Protein AF-A0A3S4ZKF5-F1 (afdb_monomer)

Structure (mmCIF, N/CA/C/O backbone):
data_AF-A0A3S4ZKF5-F1
#
_entry.id   AF-A0A3S4ZKF5-F1
#
loop_
_atom_site.group_PDB
_atom_site.id
_atom_site.type_symbol
_atom_site.label_atom_id
_atom_site.label_alt_id
_atom_site.label_comp_id
_atom_site.label_asym_id
_atom_site.label_entity_id
_atom_site.label_seq_id
_atom_site.pdbx_PDB_ins_code
_atom_site.Cartn_x
_atom_site.Cartn_y
_atom_site.Cartn_z
_atom_site.occupancy
_atom_site.B_iso_or_equiv
_atom_site.auth_seq_id
_atom_site.auth_comp_id
_atom_site.auth_asym_id
_atom_site.auth_atom_id
_atom_site.pdbx_PDB_model_num
ATOM 1 N N . MET A 1 1 ? -2.283 -12.722 -2.322 1.00 89.62 1 MET A N 1
ATOM 2 C CA . MET A 1 1 ? -1.890 -11.628 -1.409 1.00 89.62 1 MET A CA 1
ATOM 3 C C . MET A 1 1 ? -1.939 -12.117 0.031 1.00 89.62 1 MET A C 1
ATOM 5 O O . MET A 1 1 ? -2.961 -12.658 0.445 1.00 89.62 1 MET A O 1
ATOM 9 N N . LYS A 1 2 ? -0.842 -11.968 0.776 1.00 93.69 2 LYS A N 1
ATOM 10 C CA . LYS A 1 2 ? -0.770 -12.213 2.229 1.00 93.69 2 LYS A CA 1
ATOM 11 C C . LYS A 1 2 ? -0.457 -10.890 2.924 1.00 93.69 2 LYS A C 1
ATOM 13 O O . LYS A 1 2 ? 0.133 -10.020 2.299 1.00 93.69 2 LYS A O 1
ATOM 18 N N . TYR A 1 3 ? -0.829 -10.737 4.189 1.00 96.44 3 TYR A N 1
ATOM 19 C CA . TYR A 1 3 ? -0.496 -9.536 4.955 1.00 96.44 3 TYR A CA 1
ATOM 20 C C . TYR A 1 3 ? -0.453 -9.802 6.457 1.00 96.44 3 TYR A C 1
ATOM 22 O O . TYR A 1 3 ? -1.056 -10.764 6.948 1.00 96.44 3 TYR A O 1
ATOM 30 N N . HIS A 1 4 ? 0.237 -8.917 7.168 1.00 97.31 4 HIS A N 1
ATOM 31 C CA . HIS A 1 4 ? 0.219 -8.808 8.623 1.00 97.31 4 HIS A CA 1
ATOM 32 C C . HIS A 1 4 ? 0.266 -7.333 9.040 1.00 97.31 4 HIS A C 1
ATOM 34 O O . HIS A 1 4 ? 0.341 -6.442 8.190 1.00 97.31 4 HIS A O 1
ATOM 40 N N . PHE A 1 5 ? 0.198 -7.098 10.347 1.00 97.62 5 PHE A N 1
ATOM 41 C CA . PHE A 1 5 ? 0.307 -5.772 10.939 1.00 97.62 5 PHE A CA 1
ATOM 42 C C . PHE A 1 5 ? 1.523 -5.704 11.844 1.00 97.62 5 PHE A C 1
ATOM 44 O O . PHE A 1 5 ? 1.811 -6.668 12.559 1.00 97.62 5 PHE A O 1
ATOM 51 N N . GLN A 1 6 ? 2.188 -4.557 11.845 1.00 96.69 6 GLN A N 1
ATOM 52 C CA . GLN A 1 6 ? 3.327 -4.295 12.713 1.00 96.69 6 GLN A CA 1
ATOM 53 C C . GLN A 1 6 ? 3.285 -2.879 13.292 1.00 96.69 6 GLN A C 1
ATOM 55 O O . GLN A 1 6 ? 2.557 -2.018 12.795 1.00 96.69 6 GLN A O 1
ATOM 60 N N . TYR A 1 7 ? 4.059 -2.641 14.346 1.00 94.94 7 TYR A N 1
ATOM 61 C CA . TYR A 1 7 ? 4.402 -1.291 14.773 1.00 94.94 7 TYR A CA 1
ATOM 62 C C . TYR A 1 7 ? 5.667 -0.841 14.051 1.00 94.94 7 TYR A C 1
ATOM 64 O O . TYR A 1 7 ? 6.723 -1.447 14.223 1.00 94.94 7 TYR A O 1
ATOM 72 N N . GLY A 1 8 ? 5.556 0.232 13.273 1.00 88.31 8 GLY A N 1
ATOM 73 C CA . GLY A 1 8 ? 6.698 0.911 12.677 1.00 88.31 8 GLY A CA 1
ATOM 74 C C . GLY A 1 8 ? 7.617 1.515 13.738 1.00 88.31 8 GLY A C 1
ATOM 75 O O . GLY A 1 8 ? 7.264 1.623 14.914 1.00 88.31 8 GLY A O 1
ATOM 76 N N . TYR A 1 9 ? 8.793 1.978 13.316 1.00 77.44 9 TYR A N 1
ATOM 77 C CA . TYR A 1 9 ? 9.830 2.504 14.218 1.00 77.44 9 TYR A CA 1
ATOM 78 C C . TYR A 1 9 ? 9.354 3.663 15.117 1.00 77.44 9 TYR A C 1
ATOM 80 O O . TYR A 1 9 ? 9.841 3.852 16.227 1.00 77.44 9 TYR A O 1
ATOM 88 N N . THR A 1 10 ? 8.377 4.445 14.656 1.00 81.75 10 THR A N 1
ATOM 89 C CA . THR A 1 10 ? 7.790 5.570 15.403 1.00 81.75 10 THR A CA 1
ATOM 90 C C . THR A 1 10 ? 6.568 5.174 16.244 1.00 81.75 10 THR A C 1
ATOM 92 O O . THR A 1 10 ? 5.906 6.045 16.807 1.00 81.75 10 THR A O 1
ATOM 95 N N . GLY A 1 11 ? 6.253 3.877 16.334 1.00 85.38 11 GLY A N 1
ATOM 96 C CA . GLY A 1 11 ? 5.068 3.346 17.012 1.00 85.38 11 GLY A CA 1
ATOM 97 C C . GLY A 1 11 ? 3.776 3.443 16.193 1.00 85.38 11 GLY A C 1
ATOM 98 O O . GLY A 1 11 ? 2.694 3.197 16.725 1.00 85.38 11 GLY A O 1
ATOM 99 N N . THR A 1 12 ? 3.857 3.811 14.911 1.00 91.44 12 THR A N 1
ATOM 100 C CA . THR A 1 12 ? 2.708 3.841 13.995 1.00 91.44 12 THR A CA 1
ATOM 101 C C . THR A 1 12 ? 2.254 2.437 13.630 1.00 91.44 12 THR A C 1
ATOM 103 O O . THR A 1 12 ? 3.074 1.536 13.474 1.00 91.44 12 THR A O 1
ATOM 106 N N . ARG A 1 13 ? 0.944 2.239 13.457 1.00 96.62 13 ARG A N 1
ATOM 107 C CA . ARG A 1 13 ? 0.406 0.957 12.990 1.00 96.62 13 ARG A CA 1
ATOM 108 C C . ARG A 1 13 ? 0.609 0.851 11.487 1.00 96.62 13 ARG A C 1
ATOM 110 O O . ARG A 1 13 ? 0.121 1.689 10.730 1.00 96.62 13 ARG A O 1
ATOM 117 N N . GLU A 1 14 ? 1.300 -0.188 11.057 1.00 97.50 14 GLU A N 1
ATOM 118 C CA . GLU A 1 14 ? 1.622 -0.433 9.658 1.00 97.50 14 GLU A CA 1
ATOM 119 C C . GLU A 1 14 ? 0.972 -1.722 9.173 1.00 97.50 14 GLU A C 1
ATOM 121 O O . GLU A 1 14 ? 0.865 -2.711 9.904 1.00 97.50 14 GLU A O 1
ATOM 126 N N . MET A 1 15 ? 0.546 -1.708 7.915 1.00 97.31 15 MET A N 1
ATOM 127 C CA . MET A 1 15 ? 0.166 -2.911 7.191 1.00 97.31 15 MET A CA 1
ATOM 128 C C . MET A 1 15 ? 1.314 -3.294 6.270 1.00 97.31 15 MET A C 1
ATOM 130 O O . MET A 1 15 ? 1.773 -2.460 5.494 1.00 97.31 15 MET A O 1
ATOM 134 N N . VAL A 1 16 ? 1.721 -4.559 6.327 1.00 97.31 16 VAL A N 1
ATOM 135 C CA . VAL A 1 16 ? 2.731 -5.131 5.435 1.00 97.31 16 VAL A CA 1
ATOM 136 C C . VAL A 1 16 ? 2.057 -6.165 4.547 1.00 97.31 16 VAL A C 1
ATOM 138 O O . VAL A 1 16 ? 1.496 -7.151 5.036 1.00 97.31 16 VAL A O 1
ATOM 141 N N . ILE A 1 17 ? 2.105 -5.940 3.240 1.00 97.12 17 ILE A N 1
ATOM 142 C CA . ILE A 1 17 ? 1.477 -6.765 2.211 1.00 97.12 17 ILE A CA 1
ATOM 143 C C . ILE A 1 17 ? 2.557 -7.472 1.409 1.00 97.12 17 ILE A C 1
ATOM 145 O O . ILE A 1 17 ? 3.437 -6.834 0.847 1.00 97.12 17 ILE A O 1
ATOM 149 N N . PHE A 1 18 ? 2.435 -8.789 1.296 1.00 96.25 18 PHE A N 1
ATOM 150 C CA . PHE A 1 18 ? 3.288 -9.622 0.463 1.00 96.25 18 PHE A CA 1
ATOM 151 C C . PHE A 1 18 ? 2.534 -10.086 -0.782 1.00 96.25 18 PHE A C 1
ATOM 153 O O . PHE A 1 18 ? 1.455 -10.704 -0.705 1.00 96.25 18 PHE A O 1
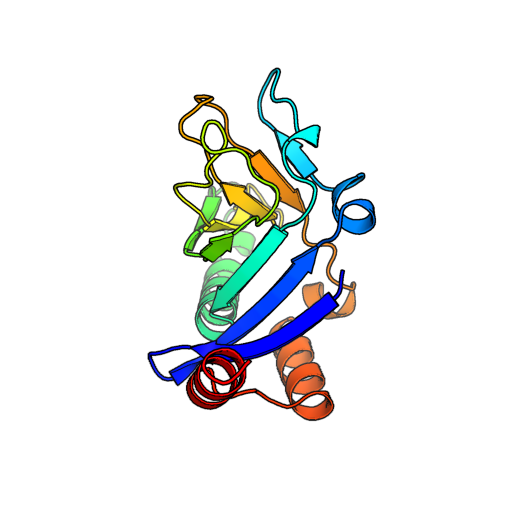ATOM 160 N N . LEU A 1 19 ? 3.145 -9.820 -1.928 1.00 95.44 19 LEU A N 1
ATOM 161 C CA . LEU A 1 19 ? 2.700 -10.214 -3.252 1.00 95.44 19 LEU A CA 1
ATOM 162 C C . LEU A 1 19 ? 3.764 -11.138 -3.842 1.00 95.44 19 LEU A C 1
ATOM 164 O O . LEU A 1 19 ? 4.912 -10.741 -4.005 1.00 95.44 19 LEU A O 1
ATOM 168 N N . ASP A 1 20 ? 3.382 -12.380 -4.114 1.00 94.25 20 ASP A N 1
ATOM 169 C CA . ASP A 1 20 ? 4.187 -13.321 -4.888 1.00 94.25 20 ASP A CA 1
ATOM 170 C C . ASP A 1 20 ? 3.870 -13.182 -6.384 1.00 94.25 20 ASP A C 1
ATOM 172 O O . ASP A 1 20 ? 2.932 -12.481 -6.769 1.00 94.25 20 ASP A O 1
ATOM 176 N N . GLU A 1 21 ? 4.624 -13.880 -7.231 1.00 93.06 21 GLU A N 1
ATOM 177 C CA . GLU A 1 21 ? 4.472 -13.840 -8.689 1.00 93.06 21 GLU A CA 1
ATOM 178 C C . GLU A 1 21 ? 3.017 -14.076 -9.127 1.00 93.06 21 GLU A C 1
ATOM 180 O O . GLU A 1 21 ? 2.493 -13.380 -9.997 1.00 93.06 21 GLU A O 1
ATOM 185 N N . ALA A 1 22 ? 2.326 -15.012 -8.468 1.00 91.38 22 ALA A N 1
ATOM 186 C CA . ALA A 1 22 ? 0.924 -15.303 -8.738 1.00 91.38 22 ALA A CA 1
ATOM 187 C C . ALA A 1 22 ? 0.002 -14.121 -8.396 1.00 91.38 22 ALA A C 1
ATOM 189 O O . ALA A 1 22 ? -0.924 -13.834 -9.150 1.00 91.38 22 ALA A O 1
ATOM 190 N N . ALA A 1 23 ? 0.241 -13.428 -7.279 1.00 90.88 23 ALA A N 1
ATOM 191 C CA . ALA A 1 23 ? -0.508 -12.231 -6.910 1.00 90.88 23 ALA A CA 1
ATOM 192 C C . ALA A 1 23 ? -0.188 -11.019 -7.805 1.00 90.88 23 ALA A C 1
ATOM 194 O O . ALA A 1 23 ? -1.059 -10.168 -7.990 1.00 90.88 23 ALA A O 1
ATOM 195 N N . LEU A 1 24 ? 1.028 -10.935 -8.354 1.00 92.12 24 LEU A N 1
ATOM 196 C CA . LEU A 1 24 ? 1.452 -9.840 -9.230 1.00 92.12 24 LEU A CA 1
ATOM 197 C C . LEU A 1 24 ? 0.894 -9.965 -10.646 1.00 92.12 24 LEU A C 1
ATOM 199 O O . LEU A 1 24 ? 0.481 -8.956 -11.206 1.00 92.12 24 LEU A O 1
ATOM 203 N N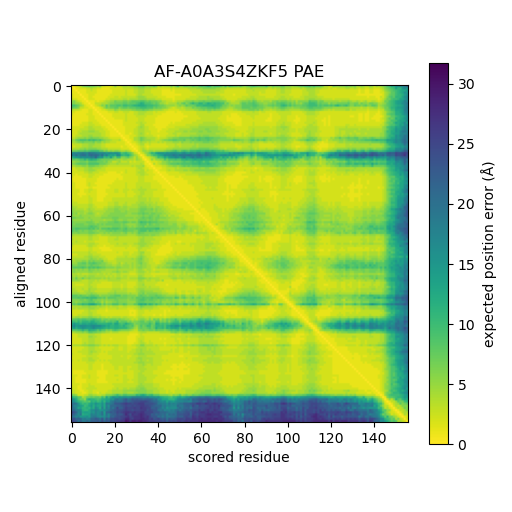 . LYS A 1 25 ? 0.849 -11.184 -11.196 1.00 85.81 25 LYS A N 1
ATOM 204 C CA . LYS A 1 25 ? 0.575 -11.470 -12.615 1.00 85.81 25 LYS A CA 1
ATOM 205 C C . LYS A 1 25 ? -0.570 -10.667 -13.243 1.00 85.81 25 LYS A C 1
ATOM 207 O O . LYS A 1 25 ? -0.432 -10.231 -14.381 1.00 85.81 25 LYS A O 1
ATOM 212 N N . ASP A 1 26 ? -1.666 -10.481 -12.513 1.00 83.25 26 ASP A N 1
ATOM 213 C CA . ASP A 1 26 ? -2.875 -9.829 -13.033 1.00 83.25 26 ASP A CA 1
ATOM 214 C C . ASP A 1 26 ? -3.057 -8.381 -12.537 1.00 83.25 26 ASP A C 1
ATOM 216 O O . ASP A 1 26 ? -4.035 -7.733 -12.895 1.00 83.25 26 ASP A O 1
ATOM 220 N N . ASN A 1 27 ? -2.146 -7.871 -11.699 1.00 89.38 27 ASN A N 1
ATOM 221 C CA . ASN A 1 27 ? -2.340 -6.614 -10.962 1.00 89.38 27 ASN A CA 1
ATOM 222 C C . ASN A 1 27 ? -1.203 -5.613 -11.106 1.00 89.38 27 ASN A C 1
ATOM 224 O O . ASN A 1 27 ? -1.403 -4.440 -10.788 1.00 89.38 27 ASN A O 1
ATOM 228 N N . ILE A 1 28 ? -0.020 -6.071 -11.520 1.00 93.00 28 ILE A N 1
ATOM 229 C CA . ILE A 1 28 ? 1.118 -5.202 -11.787 1.00 93.00 28 ILE A CA 1
ATOM 230 C C . ILE A 1 28 ? 0.978 -4.565 -13.172 1.00 93.00 28 ILE A C 1
ATOM 232 O O . ILE A 1 28 ? 0.567 -5.208 -14.138 1.00 93.00 28 ILE A O 1
ATOM 236 N N . TRP A 1 29 ? 1.333 -3.295 -13.266 1.00 92.00 29 TRP A N 1
ATOM 237 C CA . TRP A 1 29 ? 1.320 -2.507 -14.485 1.00 92.00 29 TRP A CA 1
ATOM 238 C C . TRP A 1 29 ? 2.537 -1.580 -14.516 1.00 92.00 29 TRP A C 1
ATOM 240 O O . TRP A 1 29 ? 3.197 -1.350 -13.500 1.00 92.00 29 TRP A O 1
ATOM 250 N N . ALA A 1 30 ? 2.843 -1.069 -15.701 1.00 90.56 30 ALA A N 1
ATOM 251 C CA . ALA A 1 30 ? 3.837 -0.033 -15.918 1.00 90.56 30 ALA A CA 1
ATOM 252 C C . ALA A 1 30 ? 3.297 0.963 -16.944 1.00 90.56 30 ALA A C 1
ATOM 254 O O . ALA A 1 30 ? 2.523 0.579 -17.826 1.00 90.56 30 ALA A O 1
ATOM 255 N N . ASP A 1 31 ? 3.714 2.216 -16.827 1.00 83.50 31 ASP A N 1
ATOM 256 C CA . ASP A 1 31 ? 3.616 3.180 -17.914 1.00 83.50 31 ASP A CA 1
ATOM 257 C C . ASP A 1 31 ? 4.474 2.688 -19.100 1.00 83.50 31 ASP A C 1
ATOM 259 O O . ASP A 1 31 ? 5.493 2.031 -18.887 1.00 83.50 31 ASP A O 1
ATOM 263 N N . ASP A 1 32 ? 4.011 2.959 -20.329 1.00 72.75 32 ASP A N 1
ATOM 264 C CA . ASP A 1 32 ? 4.576 2.608 -21.650 1.00 72.75 32 ASP A CA 1
ATOM 265 C C . ASP A 1 32 ? 5.867 1.742 -21.693 1.00 72.75 32 ASP A C 1
ATOM 267 O O . ASP A 1 32 ? 6.943 2.150 -21.261 1.00 72.75 32 ASP A O 1
ATOM 271 N N . ASP A 1 33 ? 5.785 0.575 -22.352 1.00 65.69 33 ASP A N 1
ATOM 272 C CA . ASP A 1 33 ? 6.903 -0.339 -22.679 1.00 65.69 33 ASP A CA 1
ATOM 273 C C . ASP A 1 33 ? 7.697 -0.937 -21.487 1.00 65.69 33 ASP A C 1
ATOM 275 O O . ASP A 1 33 ? 8.709 -1.617 -21.689 1.00 65.69 33 ASP A O 1
ATOM 279 N N . GLY A 1 34 ? 7.235 -0.767 -20.242 1.00 70.81 34 GLY A N 1
ATOM 280 C CA . GLY A 1 34 ? 7.847 -1.387 -19.061 1.00 70.81 34 GLY A CA 1
ATOM 281 C C . GLY A 1 34 ? 7.691 -2.908 -18.983 1.00 70.81 34 GLY A C 1
ATOM 282 O O . GLY A 1 34 ? 6.577 -3.436 -18.993 1.00 70.81 34 GLY A O 1
ATOM 283 N N . ASP A 1 35 ? 8.802 -3.640 -18.825 1.00 80.38 35 ASP A N 1
ATOM 284 C CA . ASP A 1 35 ? 8.747 -5.087 -18.582 1.00 80.38 35 ASP A CA 1
ATOM 285 C C . ASP A 1 35 ? 8.408 -5.382 -17.116 1.00 80.38 35 ASP A C 1
ATOM 287 O O . ASP A 1 35 ? 9.281 -5.522 -16.265 1.00 80.38 35 ASP A O 1
ATOM 291 N N . ILE A 1 36 ? 7.118 -5.517 -16.820 1.00 83.19 36 ILE A N 1
ATOM 292 C CA . ILE A 1 36 ? 6.611 -5.849 -15.480 1.00 83.19 36 ILE A CA 1
ATOM 293 C C . ILE A 1 36 ? 7.131 -7.188 -14.926 1.00 83.19 36 ILE A C 1
ATOM 295 O O . ILE A 1 36 ? 7.097 -7.402 -13.716 1.00 83.19 36 ILE A O 1
ATOM 299 N N . ARG A 1 37 ? 7.638 -8.095 -15.777 1.00 82.56 37 ARG A N 1
ATOM 300 C CA . ARG A 1 37 ? 8.111 -9.432 -15.362 1.00 82.56 37 ARG A CA 1
ATOM 301 C C . ARG A 1 37 ? 9.428 -9.386 -14.585 1.00 82.56 37 ARG A C 1
ATOM 303 O O . ARG A 1 37 ? 9.873 -10.420 -14.091 1.00 82.56 37 ARG A O 1
ATOM 310 N N . VAL A 1 38 ? 10.051 -8.212 -14.479 1.00 85.19 38 VAL A N 1
ATOM 311 C CA . VAL A 1 38 ? 11.253 -7.995 -13.660 1.00 85.19 38 VAL A CA 1
ATOM 312 C C . VAL A 1 38 ? 10.969 -8.067 -12.157 1.00 85.19 38 VAL A C 1
ATOM 314 O O . VAL A 1 38 ? 11.905 -8.252 -11.383 1.00 85.19 38 VAL A O 1
ATOM 317 N N . TYR A 1 39 ? 9.701 -7.960 -11.748 1.00 89.94 39 TYR A N 1
ATOM 318 C CA . TYR A 1 39 ? 9.268 -8.100 -10.361 1.00 89.94 39 TYR A CA 1
ATOM 319 C C . TYR A 1 39 ? 8.513 -9.420 -10.179 1.00 89.94 39 TYR A C 1
ATOM 321 O O . TYR A 1 39 ? 7.411 -9.594 -10.697 1.00 89.94 39 TYR A O 1
ATOM 329 N N . GLN A 1 40 ? 9.101 -10.357 -9.433 1.00 93.00 40 GLN A N 1
ATOM 330 C CA . GLN A 1 40 ? 8.473 -11.647 -9.093 1.00 93.00 40 GLN A CA 1
ATOM 331 C C . GLN A 1 40 ? 7.931 -11.671 -7.662 1.00 93.00 40 GLN A C 1
ATOM 333 O O . GLN A 1 40 ? 7.164 -12.558 -7.292 1.00 93.00 40 GLN A O 1
ATOM 338 N N . ASP A 1 41 ? 8.317 -10.689 -6.855 1.00 94.69 41 ASP A N 1
ATOM 339 C CA . ASP A 1 41 ? 7.811 -10.473 -5.511 1.00 94.69 41 ASP A CA 1
ATOM 340 C C . ASP A 1 41 ? 7.791 -8.982 -5.186 1.00 94.69 41 ASP A C 1
ATOM 342 O O . ASP A 1 41 ? 8.663 -8.234 -5.635 1.00 94.69 41 ASP A O 1
ATOM 346 N N . LEU A 1 42 ? 6.807 -8.570 -4.389 1.00 96.31 42 LEU A N 1
ATOM 347 C CA . LEU A 1 42 ? 6.754 -7.249 -3.776 1.00 96.31 42 LEU A CA 1
ATOM 348 C C . LEU A 1 42 ? 6.331 -7.364 -2.315 1.00 96.31 42 LEU A C 1
ATOM 350 O O . LEU A 1 42 ? 5.397 -8.092 -1.969 1.00 96.31 42 LEU A O 1
ATOM 354 N N . THR A 1 43 ? 6.996 -6.587 -1.472 1.00 97.12 43 THR A N 1
ATOM 355 C CA . THR A 1 43 ? 6.541 -6.261 -0.123 1.00 97.12 43 THR A CA 1
ATOM 356 C C . THR A 1 43 ? 6.166 -4.791 -0.104 1.00 97.12 43 THR A C 1
ATOM 358 O O . THR A 1 43 ? 6.979 -3.955 -0.481 1.00 97.12 43 THR A O 1
ATOM 361 N N . VAL A 1 44 ? 4.938 -4.482 0.304 1.00 97.56 44 VAL A N 1
ATOM 362 C CA . VAL A 1 44 ? 4.424 -3.114 0.406 1.00 97.56 44 VAL A CA 1
ATOM 363 C C . VAL A 1 44 ? 4.063 -2.834 1.856 1.00 97.56 44 VAL A C 1
ATOM 365 O O . VAL A 1 44 ? 3.205 -3.521 2.411 1.00 97.56 44 VAL A O 1
ATOM 368 N N . THR A 1 45 ? 4.665 -1.806 2.440 1.00 97.12 45 THR A N 1
ATOM 369 C CA . THR A 1 45 ? 4.423 -1.378 3.819 1.00 97.12 45 THR A CA 1
ATOM 370 C C . THR A 1 45 ? 3.904 0.052 3.845 1.00 97.12 45 THR A C 1
ATOM 372 O O . THR A 1 45 ? 4.467 0.939 3.201 1.00 97.12 45 THR A O 1
ATOM 375 N N . PHE A 1 46 ? 2.822 0.302 4.585 1.00 96.38 46 PHE A N 1
ATOM 376 C CA . PHE A 1 46 ? 2.289 1.656 4.743 1.00 96.38 46 PHE A CA 1
ATOM 377 C C . PHE A 1 46 ? 1.625 1.898 6.106 1.00 96.38 46 PHE A C 1
ATOM 379 O O . PHE A 1 46 ? 1.083 0.985 6.730 1.00 96.38 46 PHE A O 1
ATOM 386 N N . ASP A 1 47 ? 1.634 3.166 6.531 1.00 96.25 47 ASP A N 1
ATOM 387 C CA . ASP A 1 47 ? 1.009 3.661 7.766 1.00 96.25 47 ASP A CA 1
ATOM 388 C C . ASP A 1 47 ? -0.529 3.681 7.644 1.00 96.25 47 ASP A C 1
ATOM 390 O O . ASP A 1 47 ? -1.116 4.462 6.883 1.00 96.25 47 ASP A O 1
ATOM 394 N N . ILE A 1 48 ? -1.183 2.834 8.438 1.00 96.50 48 ILE A N 1
ATOM 395 C CA . ILE A 1 48 ? -2.640 2.671 8.486 1.00 96.50 48 ILE A CA 1
ATOM 396 C C . ILE A 1 48 ? -3.311 3.954 8.970 1.00 96.50 48 ILE A C 1
ATOM 398 O O . ILE A 1 48 ? -4.305 4.407 8.401 1.00 96.50 48 ILE A O 1
ATOM 402 N N . ASP A 1 49 ? -2.768 4.567 10.017 1.00 94.94 49 ASP A N 1
ATOM 403 C CA . ASP A 1 49 ? -3.354 5.744 10.643 1.00 94.94 49 ASP A CA 1
ATOM 404 C C . ASP A 1 49 ? -3.278 6.954 9.709 1.00 94.94 49 ASP A C 1
ATOM 406 O O . ASP A 1 49 ? -4.213 7.757 9.628 1.00 94.94 49 ASP A O 1
ATOM 410 N N . ARG A 1 50 ? -2.184 7.082 8.952 1.00 95.19 50 ARG A N 1
ATOM 411 C CA . ARG A 1 50 ? -2.052 8.097 7.902 1.00 95.19 50 ARG A CA 1
ATOM 412 C C . ARG A 1 50 ? -3.034 7.859 6.765 1.00 95.19 50 ARG A C 1
ATOM 414 O O . ARG A 1 50 ? -3.681 8.823 6.351 1.00 95.19 50 ARG A O 1
ATOM 421 N N . TYR A 1 51 ? -3.177 6.618 6.302 1.00 95.44 51 TYR A N 1
ATOM 422 C CA . TYR A 1 51 ? -4.165 6.264 5.285 1.00 95.44 51 TYR A CA 1
ATOM 423 C C . TYR A 1 51 ? -5.583 6.663 5.725 1.00 95.44 51 TYR A C 1
ATOM 425 O O . TYR A 1 51 ? -6.275 7.395 5.015 1.00 95.44 51 TYR A O 1
ATOM 433 N N . LEU A 1 52 ? -5.994 6.284 6.940 1.00 95.06 52 LEU A N 1
ATOM 434 C CA . LEU A 1 52 ? -7.327 6.588 7.468 1.00 95.06 52 LEU A CA 1
ATOM 435 C C . LEU A 1 52 ? -7.577 8.092 7.629 1.00 95.06 52 LEU A C 1
ATOM 437 O O . LEU A 1 52 ? -8.653 8.577 7.269 1.00 95.06 52 LEU A O 1
ATOM 441 N N . ARG A 1 53 ? -6.588 8.853 8.115 1.00 94.69 53 ARG A N 1
ATOM 442 C CA . ARG A 1 53 ? -6.691 10.321 8.192 1.00 94.69 53 ARG A CA 1
ATOM 443 C C . ARG A 1 53 ? -6.885 10.947 6.812 1.00 94.69 53 ARG A C 1
ATOM 445 O O . ARG A 1 53 ? -7.721 11.835 6.666 1.00 94.69 53 ARG A O 1
ATOM 452 N N . LEU A 1 54 ? -6.151 10.483 5.798 1.00 94.50 54 LEU A N 1
ATOM 453 C CA . LEU A 1 54 ? -6.325 10.967 4.426 1.00 94.50 54 LEU A CA 1
ATOM 454 C C . LEU A 1 54 ? -7.726 10.646 3.905 1.00 94.50 54 LEU A C 1
ATOM 456 O O . LEU A 1 54 ? -8.390 11.542 3.397 1.00 94.50 54 LEU A O 1
ATOM 460 N N . MET A 1 55 ? -8.225 9.427 4.113 1.00 91.62 55 MET A N 1
ATOM 461 C CA . MET A 1 55 ? -9.585 9.040 3.717 1.00 91.62 55 MET A CA 1
ATOM 462 C C . MET A 1 55 ? -10.667 9.937 4.340 1.00 91.62 55 MET A C 1
ATOM 464 O O . MET A 1 55 ? -11.616 10.331 3.658 1.00 91.62 55 MET A O 1
ATOM 468 N N . GLN A 1 56 ? -10.513 10.314 5.613 1.00 92.00 56 GLN A N 1
ATOM 469 C CA . GLN A 1 56 ? -11.434 11.234 6.292 1.00 92.00 56 GLN A CA 1
ATOM 470 C C . GLN A 1 56 ? -11.415 12.644 5.688 1.00 92.00 56 GLN A C 1
ATOM 472 O O . GLN A 1 56 ? -12.473 13.251 5.533 1.00 92.00 56 GLN A O 1
ATOM 477 N N . LEU A 1 57 ? -10.235 13.153 5.322 1.00 90.94 57 LEU A N 1
ATOM 478 C CA . LEU A 1 57 ? -10.084 14.457 4.663 1.00 90.94 57 LEU A CA 1
ATOM 479 C C . LEU A 1 57 ? -10.607 14.443 3.219 1.00 90.94 57 LEU A C 1
ATOM 481 O O . LEU A 1 57 ? -11.146 15.439 2.741 1.00 90.94 57 LEU A O 1
ATOM 485 N N . LEU A 1 58 ? -10.464 13.308 2.534 1.00 90.38 58 LEU A N 1
ATOM 486 C CA . LEU A 1 58 ? -10.859 13.116 1.142 1.00 90.38 58 LEU A CA 1
ATOM 487 C C . LEU A 1 58 ? -12.373 13.066 0.947 1.00 90.38 58 LEU A C 1
ATOM 489 O O . LEU A 1 58 ? -12.873 13.561 -0.060 1.00 90.38 58 LEU A O 1
ATOM 493 N N . LYS A 1 59 ? -13.108 12.482 1.898 1.00 86.50 59 LYS A N 1
ATOM 494 C CA . LYS A 1 59 ? -14.561 12.294 1.798 1.00 86.50 59 LYS A CA 1
ATOM 495 C C . LYS A 1 59 ? -15.336 13.587 1.476 1.00 86.50 59 LYS A C 1
ATOM 497 O O . LYS A 1 59 ? -16.025 13.589 0.457 1.00 86.50 59 LYS A O 1
ATOM 502 N N . PRO A 1 60 ? -15.212 14.687 2.247 1.00 89.94 60 PRO A N 1
ATOM 503 C CA . PRO A 1 60 ? -15.915 15.928 1.918 1.00 89.94 60 PRO A CA 1
ATOM 504 C C . PRO A 1 60 ? -15.404 16.559 0.617 1.00 89.94 60 PRO A C 1
ATOM 506 O O . PRO A 1 60 ? -16.178 17.158 -0.123 1.00 89.94 60 PRO A O 1
ATOM 509 N N . LEU A 1 61 ? -14.114 16.413 0.300 1.00 88.69 61 LEU A N 1
ATOM 510 C CA . LEU A 1 61 ? -13.538 16.991 -0.914 1.00 88.69 61 LEU A CA 1
ATOM 511 C C . LEU A 1 61 ? -14.070 16.303 -2.182 1.00 88.69 61 LEU A C 1
ATOM 513 O O . LEU A 1 61 ? -14.400 16.982 -3.151 1.00 88.69 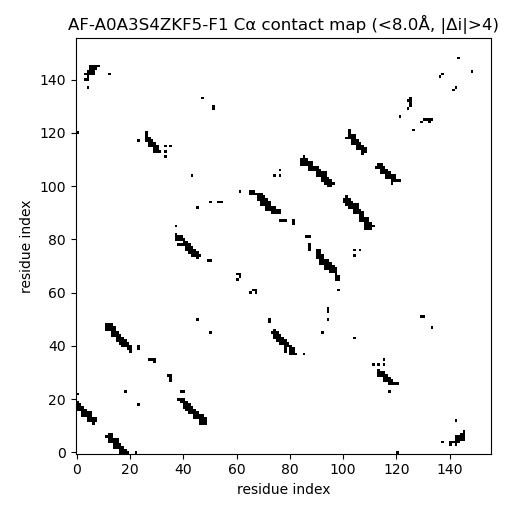61 LEU A O 1
ATOM 517 N N . LYS A 1 62 ? -14.239 14.975 -2.145 1.00 87.44 62 LYS A N 1
ATOM 518 C CA . LYS A 1 62 ? -14.862 14.189 -3.219 1.00 87.44 62 LYS A CA 1
ATOM 519 C C . LYS A 1 62 ? -16.322 14.588 -3.461 1.00 87.44 62 LYS A C 1
ATOM 521 O O . LYS A 1 62 ? -16.766 14.575 -4.604 1.00 87.44 62 LYS A O 1
ATOM 526 N N . GLU A 1 63 ? -17.063 14.929 -2.406 1.00 88.56 63 GLU A N 1
ATOM 527 C CA . GLU A 1 63 ? -18.452 15.404 -2.514 1.00 88.56 63 GLU A CA 1
ATOM 528 C C . GLU A 1 63 ? -18.545 16.793 -3.170 1.00 88.56 63 GLU A C 1
ATOM 530 O O . GLU A 1 63 ? -19.532 17.085 -3.842 1.00 88.56 63 GLU A O 1
ATOM 535 N N . ILE A 1 64 ? -17.518 17.633 -2.999 1.00 91.88 64 ILE A N 1
ATOM 536 C CA . ILE A 1 64 ? -17.455 18.987 -3.569 1.00 91.88 64 ILE A CA 1
ATOM 537 C C . ILE A 1 64 ? -17.000 18.958 -5.031 1.00 91.88 64 ILE A C 1
ATOM 539 O O . ILE A 1 64 ? -17.615 19.602 -5.879 1.00 91.88 64 ILE A O 1
ATOM 543 N N . ASP A 1 65 ? -15.919 18.238 -5.325 1.00 91.06 65 ASP A N 1
ATOM 544 C CA . ASP A 1 65 ? -15.339 18.157 -6.664 1.00 91.06 65 ASP A CA 1
ATOM 545 C C . ASP A 1 65 ? -14.633 16.815 -6.864 1.00 91.06 65 ASP A C 1
ATOM 547 O O . ASP A 1 65 ? -13.456 16.668 -6.560 1.00 91.06 65 ASP A O 1
ATOM 551 N N . ALA A 1 66 ? -15.307 15.826 -7.449 1.00 86.25 66 ALA A N 1
ATOM 552 C CA . ALA A 1 66 ? -14.670 14.547 -7.768 1.00 86.25 66 ALA A CA 1
ATOM 553 C C . ALA A 1 66 ? -13.445 14.692 -8.713 1.00 86.25 66 ALA A C 1
ATOM 555 O O . ALA A 1 66 ? -12.595 13.806 -8.780 1.00 86.25 66 ALA A O 1
ATOM 556 N N . GLY A 1 67 ? -13.290 15.813 -9.420 1.00 88.62 67 GLY A N 1
ATOM 557 C CA . GLY A 1 67 ? -12.157 16.093 -10.298 1.00 88.62 67 GLY A CA 1
ATOM 558 C C . GLY A 1 67 ? -10.943 16.740 -9.625 1.00 88.62 67 GLY A C 1
ATOM 559 O O . GLY A 1 67 ? -9.966 16.988 -10.332 1.00 88.62 67 GLY A O 1
ATOM 560 N N . PHE A 1 68 ? -10.958 16.985 -8.305 1.00 87.50 68 PHE A N 1
ATOM 561 C CA . PHE A 1 68 ? -9.976 17.862 -7.640 1.00 87.50 68 PHE A CA 1
ATOM 562 C C . PHE A 1 68 ? -8.507 17.426 -7.804 1.00 87.50 68 PHE A C 1
ATOM 564 O O . PHE A 1 68 ? -7.592 18.233 -7.632 1.00 87.50 68 PHE A O 1
ATOM 571 N N . GLY A 1 69 ? -8.256 16.152 -8.119 1.00 89.25 69 GLY A N 1
ATOM 572 C CA . GLY A 1 69 ? -6.936 15.683 -8.519 1.00 89.25 69 GLY A CA 1
ATOM 573 C C . GLY A 1 69 ? -6.561 14.330 -7.936 1.00 89.25 69 GLY A C 1
ATOM 574 O O . GLY A 1 69 ? -7.268 13.341 -8.124 1.00 89.25 69 GLY A O 1
ATOM 575 N N . ARG A 1 70 ? -5.386 14.289 -7.303 1.00 90.75 70 ARG A N 1
ATOM 576 C CA . ARG A 1 70 ? -4.678 13.071 -6.901 1.00 90.75 70 ARG A CA 1
ATOM 577 C C . ARG A 1 70 ? -4.144 13.215 -5.482 1.00 90.75 70 ARG A C 1
ATOM 579 O O . ARG A 1 70 ? -3.570 14.253 -5.158 1.00 90.75 70 ARG A O 1
ATOM 586 N N . VAL A 1 71 ? -4.292 12.171 -4.668 1.00 93.44 71 VAL A N 1
ATOM 587 C CA . VAL A 1 71 ? -3.727 12.114 -3.310 1.00 93.44 71 VAL A CA 1
ATOM 588 C C . VAL A 1 71 ? -2.918 10.841 -3.136 1.00 93.44 71 VAL A C 1
ATOM 590 O O . VAL A 1 71 ? -3.382 9.742 -3.434 1.00 93.44 71 VAL A O 1
ATOM 593 N N . GLN A 1 72 ? -1.700 11.020 -2.633 1.00 94.62 72 GLN A N 1
ATOM 594 C CA . GLN A 1 72 ? -0.714 9.967 -2.432 1.00 94.62 72 GLN A CA 1
ATOM 595 C C . GLN A 1 72 ? -0.128 10.058 -1.023 1.00 94.62 72 GLN A C 1
ATOM 597 O O . GLN A 1 72 ? -0.067 11.137 -0.424 1.00 94.62 72 GLN A O 1
ATOM 602 N N . MET A 1 73 ? 0.338 8.928 -0.507 1.00 95.06 73 MET A N 1
ATOM 603 C CA . MET A 1 73 ? 1.116 8.855 0.725 1.00 95.06 73 MET A CA 1
ATOM 604 C C . MET A 1 73 ? 2.362 8.009 0.520 1.00 95.06 73 MET A C 1
ATOM 606 O O . MET A 1 73 ? 2.336 7.041 -0.227 1.00 95.06 73 MET A O 1
ATOM 610 N N . THR A 1 74 ? 3.446 8.363 1.202 1.00 93.69 74 THR A N 1
ATOM 611 C CA . THR A 1 74 ? 4.667 7.553 1.210 1.00 93.69 74 THR A CA 1
ATOM 612 C C . THR A 1 74 ? 4.370 6.138 1.697 1.00 93.69 74 THR A C 1
ATOM 614 O O . THR A 1 74 ? 3.564 5.953 2.613 1.00 93.69 74 THR A O 1
ATOM 617 N N . ALA A 1 75 ? 5.038 5.176 1.079 1.00 95.62 75 ALA A N 1
ATOM 618 C CA . ALA A 1 75 ? 5.018 3.765 1.423 1.00 95.62 75 ALA A CA 1
ATOM 619 C C . ALA A 1 75 ? 6.412 3.199 1.190 1.00 95.62 75 ALA A C 1
ATOM 621 O O . ALA A 1 75 ? 7.138 3.732 0.350 1.00 95.62 75 ALA A O 1
ATOM 622 N N . ASP A 1 76 ? 6.753 2.114 1.863 1.00 95.75 76 ASP A N 1
ATOM 623 C CA . ASP A 1 76 ? 7.962 1.362 1.560 1.00 95.75 76 ASP A CA 1
ATOM 624 C C . ASP A 1 76 ? 7.583 0.211 0.633 1.00 95.75 76 ASP A C 1
ATOM 626 O O . ASP A 1 76 ? 6.635 -0.530 0.899 1.00 95.75 76 ASP A O 1
ATOM 630 N N . ILE A 1 77 ? 8.276 0.101 -0.500 1.00 96.25 77 ILE A N 1
ATOM 631 C CA . ILE A 1 77 ? 8.068 -0.981 -1.461 1.00 96.25 77 ILE A CA 1
ATOM 632 C C . ILE A 1 77 ? 9.420 -1.615 -1.740 1.00 96.25 77 ILE A C 1
ATOM 634 O O . ILE A 1 77 ? 10.366 -0.943 -2.151 1.00 96.25 77 ILE A O 1
ATOM 638 N N . GLU A 1 78 ? 9.495 -2.921 -1.534 1.00 94.31 78 GLU A N 1
ATOM 639 C CA . GLU A 1 78 ? 10.711 -3.700 -1.705 1.00 94.31 78 GLU A CA 1
ATOM 640 C C . GLU A 1 78 ? 10.443 -4.932 -2.563 1.00 94.31 78 GLU A C 1
ATOM 642 O O . GLU A 1 78 ? 9.345 -5.487 -2.564 1.00 94.31 78 GLU A O 1
ATOM 647 N N . SER A 1 79 ? 11.470 -5.383 -3.276 1.00 92.88 79 SER A N 1
ATOM 648 C CA . SER A 1 79 ? 11.453 -6.618 -4.055 1.00 92.88 79 SER A CA 1
ATOM 649 C C . SER A 1 79 ? 12.789 -7.318 -3.883 1.00 92.88 79 SER A C 1
ATOM 651 O O . SER A 1 79 ? 13.836 -6.702 -4.096 1.00 92.88 79 SER A O 1
ATOM 653 N N . LYS A 1 80 ? 12.768 -8.597 -3.506 1.00 90.19 80 LYS A N 1
ATOM 654 C CA . LYS A 1 80 ? 13.984 -9.412 -3.373 1.00 90.19 80 LYS A CA 1
ATOM 655 C C . LYS A 1 80 ? 14.456 -9.950 -4.724 1.00 90.19 80 LYS A C 1
ATOM 657 O O . LYS A 1 80 ? 15.644 -10.219 -4.881 1.00 90.19 80 LYS A O 1
ATOM 662 N N . SER A 1 81 ? 13.545 -10.111 -5.683 1.00 88.19 81 SER A N 1
ATOM 663 C CA . SER A 1 81 ? 13.838 -10.558 -7.052 1.00 88.19 81 SER A CA 1
ATOM 664 C C . SER A 1 81 ? 14.262 -9.436 -7.997 1.00 88.19 81 SER A C 1
ATOM 666 O O . SER A 1 81 ? 14.833 -9.734 -9.047 1.00 88.19 81 SER A O 1
ATOM 668 N N . ALA A 1 82 ? 14.023 -8.166 -7.648 1.00 86.75 82 ALA A N 1
ATOM 669 C CA . ALA A 1 82 ? 14.395 -7.048 -8.506 1.00 86.75 82 ALA A CA 1
ATOM 670 C C . ALA A 1 82 ? 15.909 -7.011 -8.761 1.00 86.75 82 ALA A C 1
ATOM 672 O O . ALA A 1 82 ? 16.724 -6.918 -7.841 1.00 86.75 82 ALA A O 1
ATOM 673 N N . ALA A 1 83 ? 16.287 -7.039 -10.039 1.00 84.00 83 ALA A N 1
ATOM 674 C CA . ALA A 1 83 ? 17.668 -6.821 -10.451 1.00 84.00 83 ALA A CA 1
ATOM 675 C C . ALA A 1 83 ? 18.118 -5.387 -10.120 1.00 84.00 83 ALA A C 1
ATOM 677 O O . ALA A 1 83 ? 17.301 -4.468 -10.101 1.00 84.00 83 ALA A O 1
ATOM 678 N N . GLU A 1 84 ? 19.425 -5.164 -9.940 1.00 83.88 84 GLU A N 1
ATOM 679 C CA . GLU A 1 84 ? 19.965 -3.848 -9.542 1.00 83.88 84 GLU A CA 1
ATOM 680 C C . GLU A 1 84 ? 19.571 -2.716 -10.512 1.00 83.88 84 GLU A C 1
ATOM 682 O O . GLU A 1 84 ? 19.346 -1.589 -10.083 1.00 83.88 84 GLU A O 1
ATOM 687 N N . THR A 1 85 ? 19.412 -3.004 -11.809 1.00 83.19 85 THR A N 1
ATOM 688 C CA . THR A 1 85 ? 18.938 -2.017 -12.797 1.00 83.19 85 THR A CA 1
ATOM 689 C C . THR A 1 85 ? 17.469 -1.630 -12.609 1.00 83.19 85 THR A C 1
ATOM 691 O O . THR A 1 85 ? 17.071 -0.564 -13.049 1.00 83.19 85 THR A O 1
ATOM 694 N N . TYR A 1 86 ? 16.663 -2.462 -11.949 1.00 84.56 86 TYR A N 1
ATOM 695 C CA . TYR A 1 86 ? 15.232 -2.246 -11.693 1.00 84.56 86 TYR A CA 1
ATOM 696 C C . TYR A 1 86 ? 14.941 -1.983 -10.216 1.00 84.56 86 TYR A C 1
ATOM 698 O O . TYR A 1 86 ? 13.832 -2.215 -9.723 1.00 84.56 86 TYR A O 1
ATOM 706 N N . LYS A 1 87 ? 15.944 -1.480 -9.497 1.00 87.81 87 LYS A N 1
ATOM 707 C CA . LYS A 1 87 ? 15.821 -1.149 -8.087 1.00 87.81 87 LYS A CA 1
ATOM 708 C C . LYS A 1 87 ? 14.706 -0.135 -7.865 1.00 87.81 87 LYS A C 1
ATOM 710 O O . LYS A 1 87 ? 14.645 0.892 -8.536 1.00 87.81 87 LYS A O 1
ATOM 715 N N . ILE A 1 88 ? 13.837 -0.456 -6.915 1.00 91.88 88 ILE A N 1
ATOM 716 C CA . ILE A 1 88 ? 12.630 0.306 -6.602 1.00 91.88 88 ILE A CA 1
ATOM 717 C C . ILE A 1 88 ? 12.993 1.649 -5.944 1.00 91.88 88 ILE A C 1
ATOM 719 O O . ILE A 1 88 ? 13.874 1.723 -5.075 1.00 91.88 88 ILE A O 1
ATOM 723 N N . ARG A 1 89 ? 12.323 2.721 -6.387 1.00 90.19 89 ARG A N 1
ATOM 724 C CA . ARG A 1 89 ? 12.524 4.117 -5.971 1.00 90.19 89 ARG A CA 1
ATOM 725 C C . ARG A 1 89 ? 11.212 4.888 -5.905 1.00 90.19 89 ARG A C 1
ATOM 727 O O . ARG A 1 89 ? 10.236 4.532 -6.552 1.00 90.19 89 ARG A O 1
ATOM 734 N N . GLY A 1 90 ? 11.232 5.981 -5.134 1.00 89.56 90 GLY A N 1
ATOM 735 C CA . GLY A 1 90 ? 10.133 6.947 -5.028 1.00 89.56 90 GLY A CA 1
ATOM 736 C C . GLY A 1 90 ? 8.775 6.285 -4.854 1.00 89.56 90 GLY A C 1
ATOM 737 O O . GLY A 1 90 ? 7.897 6.433 -5.694 1.00 89.56 90 GLY A O 1
ATOM 738 N N . TH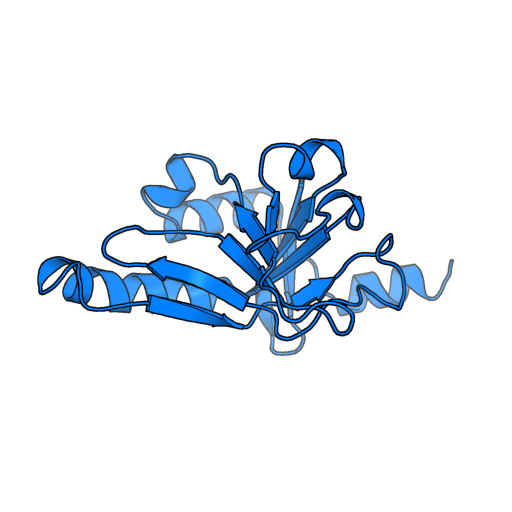R A 1 91 ? 8.651 5.531 -3.773 1.00 95.25 91 THR A N 1
ATOM 739 C CA . THR A 1 91 ? 7.544 4.628 -3.488 1.00 95.25 91 THR A CA 1
ATOM 740 C C . THR A 1 91 ? 6.394 5.338 -2.775 1.00 95.25 91 THR A C 1
ATOM 742 O O . THR A 1 91 ? 6.597 6.153 -1.867 1.00 95.25 91 THR A O 1
ATOM 745 N N . PHE A 1 92 ? 5.160 5.040 -3.175 1.00 95.88 92 PHE A N 1
ATOM 746 C CA . PHE A 1 92 ? 3.961 5.615 -2.567 1.00 95.88 92 PHE A CA 1
ATOM 747 C C . PHE A 1 92 ? 2.724 4.736 -2.773 1.00 95.88 92 PHE A C 1
ATOM 749 O O . PHE A 1 92 ? 2.654 3.950 -3.712 1.00 95.88 92 PHE A O 1
ATOM 756 N N . ILE A 1 93 ? 1.722 4.908 -1.909 1.00 96.06 93 ILE A N 1
ATOM 757 C CA . ILE A 1 93 ? 0.347 4.485 -2.175 1.00 96.06 93 ILE A CA 1
ATOM 758 C C . ILE A 1 93 ? -0.414 5.651 -2.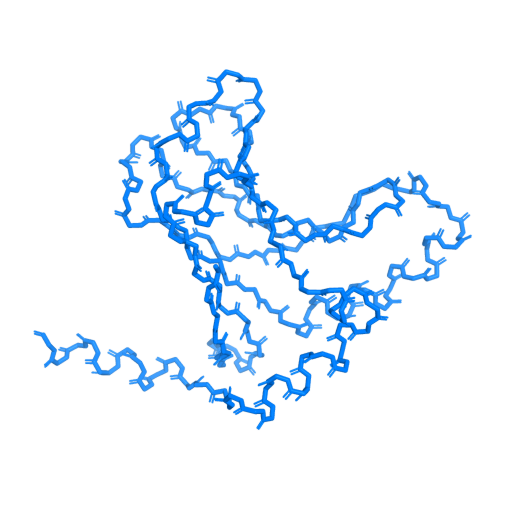808 1.00 96.06 93 ILE A C 1
ATOM 760 O O . ILE A 1 93 ? -0.465 6.746 -2.238 1.00 96.06 93 ILE A O 1
ATOM 764 N N . GLU A 1 94 ? -1.055 5.420 -3.952 1.00 94.69 94 GLU A N 1
ATOM 765 C CA . GLU A 1 94 ? -2.124 6.287 -4.443 1.00 94.69 94 GLU A CA 1
ATOM 766 C C . GLU A 1 94 ? -3.439 5.927 -3.749 1.00 94.69 94 GLU A C 1
ATOM 768 O O . GLU A 1 94 ? -3.926 4.806 -3.863 1.00 94.69 94 GLU A O 1
ATOM 773 N N . VAL A 1 95 ? -3.994 6.897 -3.021 1.00 92.50 95 VAL A N 1
ATOM 774 C CA . VAL A 1 95 ? -5.227 6.754 -2.228 1.00 92.50 95 VAL A CA 1
ATOM 775 C C . VAL A 1 95 ? -6.447 7.238 -3.018 1.00 92.50 95 VAL A C 1
ATOM 777 O O . VAL A 1 95 ? -7.576 6.797 -2.802 1.00 92.50 95 VAL A O 1
ATOM 780 N N . TYR A 1 96 ? -6.233 8.188 -3.930 1.00 90.88 96 TYR A N 1
ATOM 781 C CA . TYR A 1 96 ? -7.293 8.801 -4.718 1.00 90.88 96 TYR A CA 1
ATOM 782 C C . TYR A 1 96 ? -6.784 9.317 -6.057 1.00 90.88 96 TYR A C 1
ATOM 784 O O . TYR A 1 96 ? -5.755 10.003 -6.103 1.00 90.88 96 TYR A O 1
ATOM 792 N N . TYR A 1 97 ? -7.578 9.107 -7.106 1.00 88.56 97 TYR A N 1
ATOM 793 C CA . TYR A 1 97 ? -7.378 9.731 -8.408 1.00 88.56 97 TYR A CA 1
ATOM 794 C C . TYR A 1 97 ? -8.714 10.009 -9.102 1.00 88.56 97 TYR A C 1
ATOM 796 O O . TYR A 1 97 ? -9.475 9.092 -9.387 1.00 88.56 97 TYR A O 1
ATOM 804 N N . LYS A 1 98 ? -8.992 11.288 -9.388 1.00 84.56 98 LYS A N 1
ATOM 805 C CA . LYS A 1 98 ? -10.106 11.748 -10.248 1.00 84.56 98 LYS A CA 1
ATOM 806 C C . LYS A 1 98 ? -11.474 11.088 -9.985 1.00 84.56 98 LYS A C 1
ATOM 808 O O . LYS A 1 98 ? -12.200 10.754 -10.916 1.00 84.56 98 LYS A O 1
ATOM 813 N N . GLY A 1 99 ? -11.845 10.948 -8.718 1.00 80.50 99 GLY A N 1
ATOM 814 C CA . GLY A 1 99 ? -13.160 10.456 -8.294 1.00 80.50 99 GLY A CA 1
ATOM 815 C C . GLY A 1 99 ? -13.115 9.041 -7.735 1.00 80.50 99 G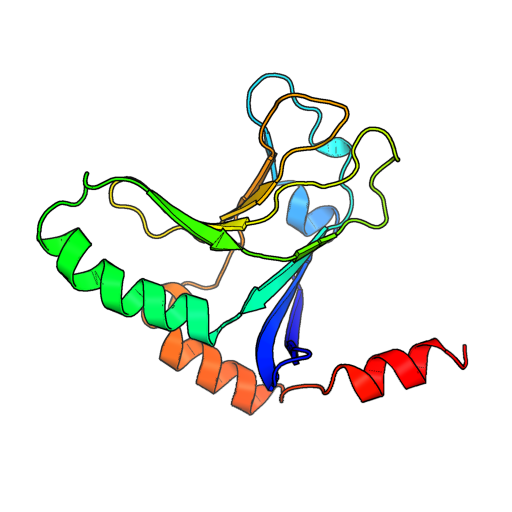LY A C 1
ATOM 816 O O . GLY A 1 99 ? -14.004 8.666 -6.959 1.00 80.50 99 GLY A O 1
ATOM 817 N N . ASP A 1 100 ? -12.044 8.308 -8.024 1.00 83.69 100 ASP A N 1
ATOM 818 C CA . ASP A 1 100 ? -11.883 6.919 -7.632 1.00 83.69 100 ASP A CA 1
ATOM 819 C C . ASP A 1 100 ? -10.998 6.796 -6.394 1.00 83.69 100 ASP A C 1
ATOM 821 O O . ASP A 1 100 ? -9.948 7.433 -6.265 1.00 83.69 100 ASP A O 1
ATOM 825 N N . LEU A 1 101 ? -11.483 5.996 -5.444 1.00 82.62 101 LEU A N 1
ATOM 826 C CA . LEU A 1 101 ? -10.698 5.568 -4.297 1.00 82.62 101 LEU A CA 1
ATOM 827 C C . LEU A 1 101 ? -9.874 4.375 -4.749 1.00 82.62 101 LEU A C 1
ATOM 829 O O . LEU A 1 101 ? -10.426 3.306 -5.008 1.00 82.62 101 LEU A O 1
ATOM 833 N N . ASN A 1 102 ? -8.568 4.584 -4.828 1.00 79.44 102 ASN A N 1
ATOM 834 C CA . ASN A 1 102 ? -7.621 3.575 -5.268 1.00 79.44 102 ASN A CA 1
ATOM 835 C C . ASN A 1 102 ? -6.764 3.141 -4.080 1.00 79.44 102 ASN A C 1
ATOM 837 O O . ASN A 1 102 ? -6.641 3.852 -3.080 1.00 79.44 102 ASN A O 1
ATOM 841 N N . LEU A 1 103 ? -6.204 1.941 -4.177 1.00 90.50 103 LEU A N 1
ATOM 842 C CA . LEU A 1 103 ? -5.138 1.505 -3.289 1.00 90.50 103 LEU A CA 1
ATOM 843 C C . LEU A 1 103 ? -4.058 0.874 -4.160 1.00 90.50 103 LEU A C 1
ATOM 845 O O . LEU A 1 103 ? -3.903 -0.344 -4.209 1.00 90.50 103 LEU A O 1
ATOM 849 N N . ASP A 1 104 ? -3.350 1.732 -4.885 1.00 93.38 104 ASP A N 1
ATOM 850 C CA . ASP A 1 104 ? -2.271 1.303 -5.768 1.00 93.38 104 ASP A CA 1
ATOM 851 C C . ASP A 1 104 ? -0.947 1.579 -5.084 1.00 93.38 104 ASP A C 1
ATOM 853 O O . ASP A 1 104 ? -0.678 2.722 -4.713 1.00 93.38 104 ASP A O 1
ATOM 857 N N . ALA A 1 105 ? -0.094 0.569 -4.972 1.00 96.19 105 ALA A N 1
ATOM 858 C CA . ALA A 1 105 ? 1.307 0.803 -4.660 1.00 96.19 105 ALA A CA 1
ATOM 859 C C . ALA A 1 105 ? 2.031 1.168 -5.953 1.00 96.19 105 ALA A C 1
ATOM 861 O O . ALA A 1 105 ? 1.885 0.461 -6.945 1.00 96.19 105 ALA A O 1
ATOM 862 N N . ARG A 1 106 ? 2.778 2.271 -5.959 1.00 95.31 106 ARG A N 1
ATOM 863 C CA . ARG A 1 106 ? 3.466 2.799 -7.141 1.00 95.31 106 ARG A CA 1
ATOM 864 C C . ARG A 1 106 ? 4.903 3.171 -6.826 1.00 95.31 106 ARG A C 1
ATOM 866 O O . ARG A 1 106 ? 5.222 3.554 -5.699 1.00 95.31 106 ARG A O 1
ATOM 873 N N . TRP A 1 107 ? 5.759 3.038 -7.827 1.00 94.12 107 TRP A N 1
ATOM 874 C CA . TRP A 1 107 ? 7.185 3.322 -7.738 1.00 94.12 107 TRP A CA 1
ATOM 875 C C . TRP A 1 107 ? 7.757 3.619 -9.119 1.00 94.12 107 TRP A C 1
ATOM 877 O O . TRP A 1 107 ? 7.165 3.261 -10.129 1.00 94.12 107 TRP A O 1
ATOM 887 N N . TRP A 1 108 ? 8.941 4.211 -9.166 1.00 90.50 108 TRP A N 1
ATOM 888 C CA . TRP A 1 108 ? 9.771 4.244 -10.371 1.00 90.50 108 TRP A CA 1
ATOM 889 C C . TRP A 1 108 ? 11.061 3.460 -10.115 1.00 90.50 108 TRP A C 1
ATOM 891 O O . TRP A 1 108 ? 11.333 3.040 -8.986 1.00 90.50 108 TRP A O 1
ATOM 901 N N . CYS A 1 109 ? 11.860 3.208 -11.149 1.00 86.00 109 CYS A N 1
ATOM 902 C CA . CYS A 1 109 ? 13.140 2.512 -11.001 1.00 86.00 109 CYS A CA 1
ATOM 903 C C . CYS A 1 109 ? 14.278 3.251 -11.710 1.00 86.00 109 CYS A C 1
ATOM 905 O O . CYS A 1 109 ? 14.048 4.015 -12.641 1.00 86.00 109 CYS A O 1
ATOM 907 N N . ASP A 1 110 ? 15.520 3.006 -11.296 1.00 75.00 110 ASP A N 1
ATOM 908 C CA . ASP A 1 110 ? 16.690 3.692 -11.867 1.00 75.00 110 ASP A CA 1
ATOM 909 C C . ASP A 1 110 ? 16.918 3.349 -13.360 1.00 75.00 110 ASP A C 1
ATOM 911 O O . ASP A 1 110 ? 17.453 4.161 -14.117 1.00 75.00 110 ASP A O 1
ATOM 915 N N . GLY A 1 111 ? 16.516 2.153 -13.801 1.00 70.19 111 GLY A N 1
ATOM 916 C CA . GLY A 1 111 ? 16.737 1.659 -15.164 1.00 70.19 111 GLY A CA 1
ATOM 917 C C . GLY A 1 111 ? 15.694 2.084 -16.193 1.00 70.19 111 GLY A C 1
ATOM 918 O O . GLY A 1 111 ? 15.916 1.866 -17.384 1.00 70.19 111 GLY A O 1
ATOM 919 N N . ALA A 1 112 ? 14.581 2.684 -15.766 1.00 69.25 112 ALA A N 1
ATOM 920 C CA . ALA A 1 112 ? 13.515 3.120 -16.656 1.00 69.25 112 ALA A CA 1
ATOM 921 C C . ALA A 1 112 ? 12.812 4.360 -16.091 1.00 69.25 112 ALA A C 1
ATOM 923 O O . ALA A 1 112 ? 12.351 4.356 -14.952 1.00 69.25 112 ALA A O 1
ATOM 924 N N . LEU A 1 113 ? 12.696 5.413 -16.908 1.00 73.31 113 LEU A N 1
ATOM 925 C CA . LEU A 1 113 ? 11.961 6.646 -16.582 1.00 73.31 113 LEU A CA 1
ATOM 926 C C . LEU A 1 113 ? 10.440 6.445 -16.717 1.00 73.31 113 LEU A C 1
ATOM 928 O O . LEU A 1 113 ? 9.764 7.252 -17.351 1.00 73.31 113 LEU A O 1
ATOM 932 N N . ILE A 1 114 ? 9.927 5.344 -16.175 1.00 82.75 114 ILE A N 1
ATOM 933 C CA . ILE A 1 114 ? 8.514 4.965 -16.214 1.00 82.75 114 ILE A CA 1
ATOM 934 C C . ILE A 1 114 ? 8.032 4.660 -14.798 1.00 82.75 114 ILE A C 1
ATOM 936 O O . ILE A 1 114 ? 8.804 4.173 -13.962 1.00 82.75 114 ILE A O 1
ATOM 940 N N . ASP A 1 115 ? 6.756 4.938 -14.549 1.00 88.56 115 ASP A N 1
ATOM 941 C CA . ASP A 1 115 ? 6.102 4.552 -13.309 1.00 88.56 115 ASP A CA 1
ATOM 942 C C . ASP A 1 115 ? 5.611 3.108 -13.424 1.00 88.56 115 ASP A C 1
ATOM 944 O O . ASP A 1 115 ? 5.063 2.677 -14.435 1.00 88.56 115 ASP A O 1
ATOM 948 N N . PHE A 1 116 ? 5.802 2.353 -12.357 1.00 92.62 116 PHE A N 1
ATOM 949 C CA . PHE A 1 116 ? 5.220 1.043 -12.147 1.00 92.62 116 PHE A CA 1
ATOM 950 C C . PHE A 1 116 ? 4.156 1.152 -11.065 1.00 92.62 116 PHE A C 1
ATOM 952 O O . PHE A 1 116 ? 4.214 2.014 -10.180 1.00 92.62 116 PHE A O 1
ATOM 959 N N . GLY A 1 117 ? 3.209 0.226 -11.083 1.00 93.94 117 GLY A N 1
ATOM 960 C CA . GLY A 1 117 ? 2.287 0.084 -9.980 1.00 93.94 117 GLY A CA 1
ATOM 961 C C . GLY A 1 117 ? 1.692 -1.299 -9.865 1.00 93.94 117 GLY A C 1
ATOM 962 O O . GLY A 1 117 ? 1.781 -2.125 -10.767 1.00 93.94 117 GLY A O 1
ATOM 963 N N . VAL A 1 118 ? 1.077 -1.559 -8.720 1.00 95.06 118 VAL A N 1
ATOM 964 C CA . VAL A 1 118 ? 0.287 -2.757 -8.481 1.00 95.06 118 VAL A CA 1
AT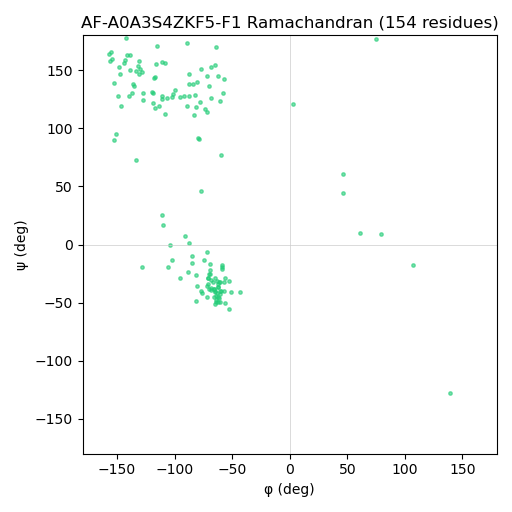OM 965 C C . VAL A 1 118 ? -0.996 -2.391 -7.757 1.00 95.06 118 VAL A C 1
ATOM 967 O O . VAL A 1 118 ? -0.973 -1.683 -6.748 1.00 95.06 118 VAL A O 1
ATOM 970 N N . TYR A 1 119 ? -2.121 -2.884 -8.273 1.00 93.38 119 TYR A N 1
ATOM 971 C CA . TYR A 1 119 ? -3.402 -2.759 -7.589 1.00 93.38 119 TYR A CA 1
ATOM 972 C C . TYR A 1 119 ? -3.435 -3.713 -6.390 1.00 93.38 119 TYR A C 1
ATOM 974 O O . TYR A 1 119 ? -3.367 -4.940 -6.534 1.00 93.38 119 TYR A O 1
ATOM 982 N N . LEU A 1 120 ? -3.531 -3.158 -5.182 1.00 92.94 120 LEU A N 1
ATOM 983 C CA . LEU A 1 120 ? -3.655 -3.944 -3.962 1.00 92.94 120 LEU A CA 1
ATOM 984 C C . LEU A 1 120 ? -5.118 -4.384 -3.843 1.00 92.94 120 LEU A C 1
ATOM 986 O O . LEU A 1 120 ? -5.945 -3.648 -3.315 1.00 92.94 120 LEU A O 1
ATOM 990 N N . ASN A 1 121 ? -5.439 -5.568 -4.381 1.00 87.62 121 ASN A N 1
ATOM 991 C CA . ASN A 1 121 ? -6.780 -6.180 -4.388 1.00 87.62 121 ASN A CA 1
ATOM 992 C C . ASN A 1 121 ? -7.345 -6.409 -2.976 1.00 87.62 121 ASN A C 1
ATOM 994 O O . ASN A 1 121 ? -7.364 -7.533 -2.461 1.00 87.62 121 ASN A O 1
ATOM 998 N N . MET A 1 122 ? -7.817 -5.347 -2.337 1.00 92.19 122 MET A N 1
ATOM 999 C CA . MET A 1 122 ? -8.433 -5.423 -1.023 1.00 92.19 122 MET A CA 1
ATOM 1000 C C . MET A 1 122 ? -9.864 -5.967 -1.131 1.00 92.19 122 MET A C 1
ATOM 1002 O O . MET A 1 122 ? -10.534 -5.799 -2.151 1.00 92.19 122 MET A O 1
ATOM 1006 N N . PRO A 1 123 ? -10.375 -6.644 -0.092 1.00 92.94 123 PRO A N 1
ATOM 1007 C CA . PRO A 1 123 ? -11.740 -7.157 -0.116 1.00 92.94 123 PRO A CA 1
ATOM 1008 C C . PRO A 1 123 ? -12.765 -6.010 -0.079 1.00 92.94 123 PRO A C 1
ATOM 1010 O O . PRO A 1 123 ? -12.512 -4.971 0.516 1.00 92.94 123 PRO A O 1
ATOM 1013 N N . ASN A 1 124 ? -13.968 -6.205 -0.627 1.00 92.38 124 ASN A N 1
ATOM 1014 C CA . ASN A 1 124 ? -15.004 -5.155 -0.692 1.00 92.38 124 ASN A CA 1
ATOM 1015 C C . ASN A 1 124 ? -15.322 -4.492 0.664 1.00 92.38 124 ASN A C 1
ATOM 1017 O O . ASN A 1 124 ? -15.666 -3.313 0.716 1.00 92.38 124 ASN A O 1
ATOM 1021 N N . GLN A 1 125 ? -15.201 -5.235 1.769 1.00 94.62 125 GLN A N 1
ATOM 1022 C CA . GLN A 1 125 ? -15.402 -4.715 3.123 1.00 94.62 125 GLN A CA 1
ATOM 1023 C C . GLN A 1 125 ? -14.384 -3.628 3.492 1.00 94.62 125 GLN A C 1
ATOM 1025 O O . GLN A 1 125 ? -14.733 -2.717 4.235 1.00 94.62 125 GLN A O 1
ATOM 1030 N N . PHE A 1 126 ? -13.163 -3.708 2.956 1.00 94.50 126 PHE A N 1
ATOM 1031 C CA . PHE A 1 126 ? -12.145 -2.676 3.120 1.00 94.50 126 PHE A CA 1
ATOM 1032 C C . PHE A 1 126 ? -12.611 -1.354 2.513 1.00 94.50 126 PHE A C 1
ATOM 1034 O O . PHE A 1 126 ? -12.595 -0.339 3.191 1.00 94.50 126 PHE A O 1
ATOM 1041 N N . TYR A 1 127 ? -13.096 -1.358 1.270 1.00 89.50 127 TYR A N 1
ATOM 1042 C CA . TYR A 1 127 ? -13.528 -0.124 0.603 1.00 89.50 127 TYR A CA 1
ATOM 1043 C C . TYR A 1 127 ? -14.818 0.469 1.189 1.00 89.50 127 TYR A C 1
ATOM 1045 O O . TYR A 1 127 ? -15.040 1.673 1.080 1.00 89.50 127 TYR A O 1
ATOM 1053 N N . ALA A 1 128 ? -15.667 -0.357 1.809 1.00 92.00 128 ALA A N 1
ATOM 1054 C CA . ALA A 1 128 ? -16.892 0.105 2.458 1.00 92.00 128 ALA A CA 1
ATOM 1055 C C . ALA A 1 128 ? -16.611 0.884 3.755 1.00 92.00 128 ALA A C 1
ATOM 1057 O O . ALA A 1 128 ? -17.203 1.941 3.976 1.00 92.00 128 ALA A O 1
ATOM 1058 N N . ASP A 1 129 ? -15.719 0.364 4.602 1.00 94.25 129 ASP A N 1
ATOM 1059 C CA . ASP A 1 129 ? -15.279 1.014 5.838 1.00 94.25 129 ASP A CA 1
ATOM 1060 C C . ASP A 1 129 ? -13.855 0.547 6.195 1.00 94.25 129 ASP A C 1
ATOM 1062 O O . ASP A 1 129 ? -13.684 -0.456 6.904 1.00 94.25 129 ASP A O 1
ATOM 1066 N N . PRO A 1 130 ? -12.813 1.253 5.711 1.00 94.69 130 PRO A N 1
ATOM 1067 C CA . PRO A 1 130 ? -11.439 0.824 5.935 1.00 94.69 130 PRO A CA 1
ATOM 1068 C C . PRO A 1 130 ? -11.067 0.813 7.417 1.00 94.69 130 PRO A C 1
ATOM 1070 O O . PRO A 1 130 ? -10.320 -0.059 7.851 1.00 94.69 130 PRO A O 1
ATOM 1073 N N . ALA A 1 131 ? -11.611 1.745 8.210 1.00 96.81 131 ALA A N 1
ATOM 1074 C CA . ALA A 1 131 ? -11.328 1.824 9.639 1.00 96.81 131 ALA A CA 1
ATOM 1075 C C . ALA A 1 131 ? -11.867 0.585 10.361 1.00 96.81 131 ALA A C 1
ATOM 1077 O O . ALA A 1 131 ? -11.116 -0.100 11.053 1.00 96.81 131 ALA A O 1
ATOM 1078 N N . ALA A 1 132 ? -13.140 0.240 10.141 1.00 97.75 132 ALA A N 1
ATOM 1079 C CA . ALA A 1 132 ? -13.727 -0.960 10.731 1.00 97.75 132 ALA A CA 1
ATOM 1080 C C . ALA A 1 132 ? -13.030 -2.245 10.256 1.00 97.75 132 ALA A C 1
ATOM 1082 O O . ALA A 1 132 ? -12.868 -3.186 11.037 1.00 97.75 132 ALA A O 1
ATOM 1083 N N . TRP A 1 133 ? -12.603 -2.291 8.989 1.00 97.75 133 TRP A N 1
ATOM 1084 C CA . TRP A 1 133 ? -11.859 -3.427 8.453 1.00 97.75 133 TRP A CA 1
ATOM 1085 C C . TRP A 1 133 ? -10.506 -3.606 9.149 1.00 97.75 133 TRP A C 1
ATOM 1087 O O . TRP A 1 133 ? -10.213 -4.708 9.615 1.00 97.75 133 TRP A O 1
ATOM 1097 N N . PHE A 1 134 ? -9.717 -2.533 9.280 1.00 97.81 134 PHE A N 1
ATOM 1098 C CA . PHE A 1 134 ? -8.419 -2.586 9.954 1.00 97.81 134 PHE A CA 1
ATOM 1099 C C . PHE A 1 134 ? -8.553 -3.016 11.410 1.00 97.81 134 PHE A C 1
ATOM 1101 O O . PHE A 1 134 ? -7.867 -3.948 11.816 1.00 97.81 134 PHE A O 1
ATOM 1108 N N . GLU A 1 135 ? -9.457 -2.408 12.182 1.00 98.25 135 GLU A N 1
ATOM 1109 C CA . GLU A 1 135 ? -9.630 -2.763 13.598 1.00 98.25 135 GLU A CA 1
ATOM 1110 C C . GLU A 1 135 ? -10.038 -4.231 13.775 1.00 98.25 135 GLU A C 1
ATOM 1112 O O . GLU A 1 135 ? -9.520 -4.929 14.648 1.00 98.25 135 GLU A O 1
ATOM 1117 N N . LY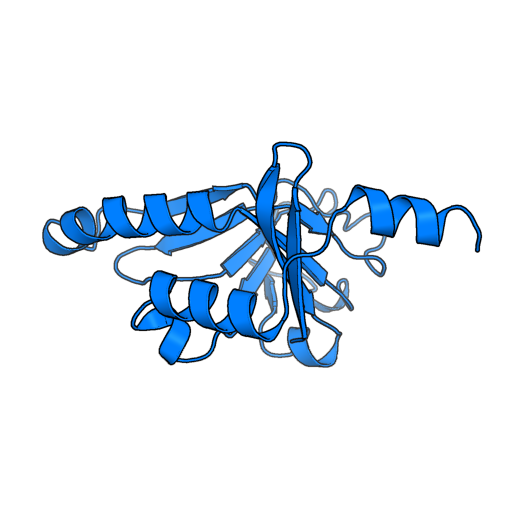S A 1 136 ? -10.923 -4.741 12.909 1.00 98.12 136 LYS A N 1
ATOM 1118 C CA . LYS A 1 136 ? -11.322 -6.152 12.925 1.00 98.12 136 LYS A CA 1
ATOM 1119 C C . LYS A 1 136 ? -10.147 -7.083 12.615 1.00 98.12 136 LYS A C 1
ATOM 1121 O O . LYS A 1 136 ? -9.966 -8.089 13.300 1.00 98.12 136 LYS A O 1
ATOM 1126 N N . GLU A 1 137 ? -9.379 -6.785 11.571 1.00 98.06 137 GLU A N 1
ATOM 1127 C CA . GLU A 1 137 ? -8.261 -7.629 11.144 1.00 98.06 137 GLU A CA 1
ATOM 1128 C C . GLU A 1 137 ? -7.097 -7.582 12.138 1.00 98.06 137 GLU A C 1
ATOM 1130 O O . GLU A 1 137 ? -6.505 -8.621 12.431 1.00 98.06 137 GLU A O 1
ATOM 1135 N N . ILE A 1 138 ? -6.817 -6.411 12.713 1.00 97.44 138 ILE A N 1
ATOM 1136 C CA . ILE A 1 138 ? -5.850 -6.230 13.798 1.00 97.44 138 ILE A CA 1
ATOM 1137 C C . ILE A 1 138 ? -6.281 -7.027 15.030 1.00 97.44 138 ILE A C 1
ATOM 1139 O O . ILE A 1 138 ? -5.470 -7.759 15.589 1.00 97.44 138 ILE A O 1
ATOM 1143 N N . ALA A 1 139 ? -7.554 -6.963 15.431 1.00 97.31 139 ALA A N 1
ATOM 1144 C CA . ALA A 1 139 ? -8.053 -7.748 16.560 1.00 97.31 139 ALA A CA 1
ATOM 1145 C C . ALA A 1 139 ? -7.923 -9.265 16.327 1.00 97.31 139 ALA A C 1
ATOM 1147 O O . ALA A 1 139 ? -7.702 -10.019 17.273 1.00 97.31 139 ALA A O 1
ATOM 1148 N N . ALA A 1 140 ? -8.048 -9.719 15.076 1.00 97.06 140 ALA A N 1
ATOM 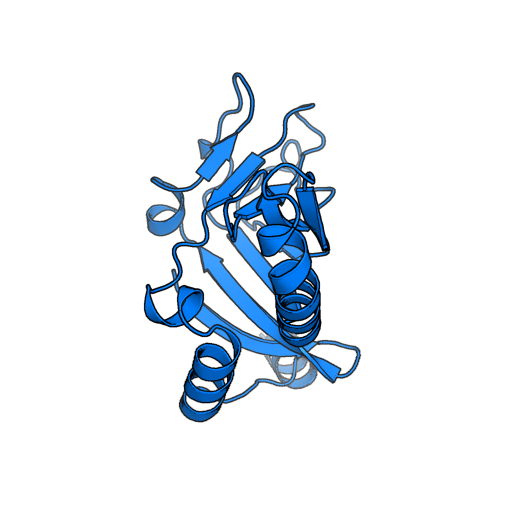1149 C CA . ALA A 1 140 ? -7.940 -11.130 14.719 1.00 97.06 140 ALA A CA 1
ATOM 1150 C C . ALA A 1 140 ? -6.489 -11.631 14.593 1.00 97.06 140 ALA A C 1
ATOM 1152 O O . ALA A 1 140 ? -6.221 -12.791 14.904 1.00 97.06 140 ALA A O 1
ATOM 1153 N N . LYS A 1 141 ? -5.565 -10.796 14.101 1.00 95.94 141 LYS A N 1
ATOM 1154 C CA . LYS A 1 141 ? -4.182 -11.192 13.764 1.00 95.94 141 LYS A CA 1
ATOM 1155 C C . LYS A 1 141 ? -3.134 -10.700 14.764 1.00 95.94 141 LYS A C 1
ATOM 1157 O O . LYS A 1 141 ? -2.040 -11.257 14.800 1.00 95.94 141 LYS A O 1
ATOM 1162 N N . GLY A 1 142 ? -3.462 -9.686 15.559 1.00 95.81 142 GLY A N 1
ATOM 1163 C CA . GLY A 1 142 ? -2.509 -8.940 16.375 1.00 95.81 142 GLY A CA 1
ATOM 1164 C C . GLY A 1 142 ? -1.642 -7.978 15.554 1.00 95.81 142 GLY A C 1
ATOM 1165 O O . GLY A 1 142 ? -1.729 -7.926 14.326 1.00 95.81 142 GLY A O 1
ATOM 1166 N N . ILE A 1 143 ? -0.798 -7.221 16.261 1.00 95.06 143 ILE A N 1
ATOM 1167 C CA . ILE A 1 143 ? 0.249 -6.357 15.698 1.00 95.06 143 ILE A CA 1
ATOM 1168 C C . ILE A 1 143 ? 1.598 -6.866 16.211 1.00 95.06 143 ILE A C 1
ATOM 1170 O O . ILE A 1 143 ? 1.745 -7.099 17.410 1.00 95.06 143 ILE A O 1
ATOM 1174 N N . GLN A 1 144 ? 2.558 -7.056 15.310 1.00 91.06 144 GLN A N 1
ATOM 1175 C CA . GLN A 1 144 ? 3.919 -7.500 15.623 1.00 91.06 144 GLN A CA 1
ATOM 1176 C C . GLN A 1 144 ? 4.828 -6.305 15.951 1.00 91.06 144 GLN A C 1
ATOM 1178 O O . GLN A 1 144 ? 4.674 -5.230 15.375 1.00 91.06 144 GLN A O 1
ATOM 1183 N N . ASN A 1 145 ? 5.797 -6.471 16.852 1.00 75.56 145 ASN A N 1
ATOM 1184 C CA . ASN A 1 145 ? 6.835 -5.461 17.075 1.00 75.56 145 ASN A CA 1
ATOM 1185 C C . ASN A 1 145 ? 8.002 -5.705 16.110 1.00 75.56 145 ASN A C 1
ATOM 1187 O O . ASN A 1 145 ? 8.540 -6.810 16.076 1.00 75.56 145 ASN A O 1
ATOM 1191 N N . VAL A 1 146 ? 8.426 -4.684 15.357 1.00 65.50 146 VAL A N 1
ATOM 1192 C CA . VAL A 1 146 ? 9.547 -4.805 14.399 1.00 65.50 146 VAL A CA 1
ATOM 1193 C C . VAL A 1 146 ? 10.859 -5.201 15.095 1.00 65.50 146 VAL A C 1
ATOM 1195 O O . VAL A 1 146 ? 11.640 -5.964 14.529 1.00 65.50 146 VAL A O 1
ATOM 1198 N N . GLU A 1 147 ? 11.073 -4.771 16.345 1.00 58.47 147 GLU A N 1
ATOM 1199 C CA . GLU A 1 147 ? 12.250 -5.156 17.145 1.00 58.47 147 GLU A CA 1
ATOM 1200 C C . GLU A 1 147 ? 12.342 -6.679 17.367 1.00 58.47 147 GLU A C 1
ATOM 1202 O O . GLU A 1 147 ? 13.416 -7.257 17.217 1.00 58.47 147 GLU A O 1
ATOM 1207 N N . GLU A 1 148 ? 11.217 -7.359 17.614 1.00 53.84 148 GLU A N 1
ATOM 1208 C CA . GLU A 1 148 ? 11.188 -8.815 17.828 1.00 53.84 148 GLU A CA 1
ATOM 1209 C C . GLU A 1 148 ? 11.466 -9.605 16.534 1.00 53.84 148 GLU A C 1
ATOM 1211 O O . GLU A 1 148 ? 12.020 -10.706 16.573 1.00 53.84 148 GLU A O 1
ATOM 1216 N N . VAL A 1 149 ? 11.115 -9.046 15.369 1.00 53.25 149 VAL A N 1
ATOM 1217 C CA . VAL A 1 149 ? 11.359 -9.670 14.056 1.00 53.25 149 VAL A CA 1
ATOM 1218 C C . VAL A 1 149 ? 12.828 -9.529 13.650 1.00 53.25 149 VAL A C 1
ATOM 1220 O O . VAL A 1 149 ? 13.433 -10.502 13.198 1.00 53.25 149 VAL A O 1
ATOM 1223 N N . MET A 1 150 ? 13.431 -8.356 13.873 1.00 50.53 150 MET A N 1
ATOM 1224 C CA . MET A 1 150 ? 14.849 -8.121 13.581 1.00 50.53 150 MET A CA 1
ATOM 1225 C C . MET A 1 150 ? 15.780 -8.962 14.464 1.00 50.53 150 MET A C 1
ATOM 1227 O O . MET A 1 150 ? 16.783 -9.482 13.971 1.00 50.53 150 MET A O 1
ATOM 1231 N N . GLU A 1 151 ? 15.449 -9.148 15.746 1.00 45.91 151 GLU A N 1
ATOM 1232 C CA . GLU A 1 151 ? 16.205 -10.050 16.621 1.00 45.91 151 GLU A CA 1
ATOM 1233 C C . GLU A 1 151 ? 16.081 -11.515 16.174 1.00 45.91 151 GLU A C 1
ATOM 1235 O O . GLU A 1 151 ? 17.066 -12.244 16.182 1.00 45.91 151 GLU A O 1
ATOM 1240 N N . ALA A 1 152 ? 14.918 -11.970 15.704 1.00 49.00 152 ALA A N 1
ATOM 1241 C CA . ALA A 1 152 ? 14.754 -13.351 15.242 1.00 49.00 152 ALA A CA 1
ATOM 1242 C C . ALA A 1 152 ? 15.512 -13.673 13.934 1.00 49.00 152 ALA A C 1
ATOM 1244 O O . ALA A 1 152 ? 15.840 -14.838 13.686 1.00 49.00 152 ALA A O 1
ATOM 1245 N N . GLU A 1 153 ? 15.780 -12.671 13.091 1.00 47.16 153 GLU A N 1
ATOM 1246 C CA . GLU A 1 153 ? 16.524 -12.829 11.833 1.00 47.16 153 GLU A CA 1
ATOM 1247 C C . GLU A 1 153 ? 18.046 -12.681 11.995 1.00 47.16 153 GLU A C 1
ATOM 1249 O O . GLU A 1 153 ? 18.787 -13.261 11.207 1.00 47.16 153 GLU A O 1
ATOM 1254 N N . GLN A 1 154 ? 18.539 -11.995 13.035 1.00 40.72 154 GLN A N 1
ATOM 1255 C CA . GLN A 1 154 ? 19.984 -11.883 13.313 1.00 40.72 154 GLN A CA 1
ATOM 1256 C C . GLN A 1 154 ? 20.624 -13.160 13.892 1.00 40.72 154 GLN A C 1
ATOM 1258 O O . GLN A 1 154 ? 21.849 -13.269 13.924 1.00 40.72 154 GLN A O 1
ATOM 1263 N N . TRP A 1 155 ? 19.818 -14.124 14.345 1.00 43.91 155 TRP A N 1
ATOM 1264 C CA . TRP A 1 155 ? 20.280 -15.381 14.953 1.00 43.91 155 TRP A CA 1
ATOM 1265 C C . TRP A 1 155 ? 20.027 -16.626 14.077 1.00 43.91 155 TRP A C 1
ATOM 1267 O O . TRP A 1 155 ? 20.074 -17.752 14.582 1.00 43.91 155 TRP A O 1
ATOM 1277 N N . LYS A 1 156 ? 19.766 -16.444 12.776 1.00 38.59 156 LYS A N 1
ATOM 1278 C CA . LYS A 1 156 ? 19.680 -17.515 11.764 1.00 38.59 156 LYS A CA 1
ATOM 1279 C C . LYS A 1 156 ? 20.801 -17.396 10.741 1.00 38.59 156 LYS A C 1
ATOM 1281 O O . LYS A 1 156 ? 21.237 -18.468 10.268 1.00 38.59 156 LYS A O 1
#

Secondary structure (DSSP, 8-state):
-EEEEEE-TTS-EEEEEEEEHHHHTTTEEESTT--GGG-SEEEEEEEHHHHHHHHHHHHHHHHH-TTS-EEEEE-EEE-SS--GGG-EEEEEEEEEETTEEEEEEEEEETTEEEEEEEE----HHHHH-HHHHHHHHHHHH--EEHHHHHHHHHT-

Nearest PDB structures (foldseek):
  4r3a-assembly2_B  TM=2.072E-01  e=3.211E+00  Erythrobacter litoralis HTCC2594

Solvent-accessible surface area (backbone atoms only — not comparable to full-atom values): 8560 Å² total; per-residue (Å²): 109,50,73,55,37,29,36,44,99,88,68,45,52,23,41,40,36,41,30,46,46,80,52,34,71,87,34,53,48,50,44,86,94,53,72,62,82,55,53,48,35,39,39,41,34,38,50,48,64,61,51,52,54,48,54,62,62,43,52,64,46,47,75,76,40,38,71,80,45,75,41,72,42,74,31,51,58,48,49,90,60,37,48,83,56,54,38,72,36,82,37,25,33,36,49,32,48,61,66,44,82,44,55,28,45,33,30,33,30,85,67,42,103,39,49,34,34,30,56,59,85,66,58,72,62,38,79,74,38,49,67,64,38,48,55,52,50,38,73,73,69,44,69,44,57,53,69,64,53,53,58,63,60,77,77,110

Mean predicted aligned error: 5.81 Å

Foldseek 3Di:
DDWDWAQDPVRFIKIKDKAAQVNQVVFKDKPPPDDSVLARIKIKMDGLVVLVVVVVVVVVVLVVFLQPAWDKDDIDMDGPSHDQLFGWADWIFTQHGSNDGFGKIKTGGNNDPMIMIGGPPDDPVCVVPVVVVVVVVCVVRPYHYPVVVVVVVVVD

Organism: NCBI:txid28091

Sequence (156 aa):
MKYHFQYGYTGTREMVIFLDEAALKDNIWADDDGDIRVYQDLTVTFDIDRYLRLMQLLKPLKEIDAGFGRVQMTADIESKSAAETYKIRGTFIEVYYKGDLNLDARWWCDGALIDFGVYLNMPNQFYADPAAWFEKEIAAKGIQNVEEVMEAEQWK

pLDDT: mean 87.79, std 12.43, range [38.59, 98.25]

Radius of gyration: 16.27 Å; Cα contacts (8 Å, |Δi|>4): 287; chains: 1; bounding box: 39×36×40 Å